Protein AF-A0A2U1SZH6-F1 (afdb_monomer_lite)

Secondary structure (DSSP, 8-state):
--SHHHHHHHHHHHHHHHHHHS---HHHHHHHHHHHHHHHHHHHHHHHHHHHHHHHHHHHHHHHHHHHHHHHSPPP--TT-TT-----SPP--PPP-

pLDDT: mean 77.08, std 8.49, range [53.09, 92.31]

Foldseek 3Di:
DDPPVVVLVVLVVVLVVQVVPDPDDVVSNVVSVVVSVVVVVVSVVVVVVVVVVVVVVVVVVVVVVVVVVVVPDDDDPDLPPPPDDRDPDPDDDDDDD

Structure (mmCIF, N/CA/C/O backbone):
data_AF-A0A2U1SZH6-F1
#
_entry.id   AF-A0A2U1SZH6-F1
#
loop_
_atom_site.group_PDB
_atom_site.id
_atom_site.type_symbol
_atom_site.label_atom_id
_atom_site.label_alt_id
_atom_site.label_comp_id
_atom_site.label_asym_id
_atom_site.label_entity_id
_atom_site.label_seq_id
_atom_site.pdbx_PDB_ins_code
_atom_site.Cartn_x
_atom_site.Cartn_y
_atom_site.Cartn_z
_atom_site.occupancy
_atom_site.B_iso_or_equiv
_atom_site.auth_seq_id
_atom_site.auth_comp_id
_atom_site.auth_asym_id
_atom_site.auth_atom_id
_atom_site.pdbx_PDB_model_num
ATOM 1 N N . MET A 1 1 ? 16.408 -6.520 5.775 1.00 57.38 1 MET A N 1
ATOM 2 C CA . MET A 1 1 ? 16.666 -5.727 4.544 1.00 57.38 1 MET A CA 1
ATOM 3 C C . MET A 1 1 ? 16.174 -6.460 3.284 1.00 57.38 1 MET A C 1
ATOM 5 O O . MET A 1 1 ? 16.948 -6.704 2.371 1.00 57.38 1 MET A O 1
ATOM 9 N N . THR A 1 2 ? 14.925 -6.919 3.228 1.00 69.56 2 THR A N 1
ATOM 10 C CA . THR A 1 2 ? 14.761 -8.345 2.876 1.00 69.56 2 THR A CA 1
ATOM 11 C C . THR A 1 2 ? 14.333 -8.704 1.452 1.00 69.56 2 THR A C 1
ATOM 13 O O . THR A 1 2 ? 14.811 -9.714 0.952 1.00 69.56 2 THR A O 1
ATOM 16 N N . THR A 1 3 ? 13.503 -7.939 0.750 1.00 70.69 3 THR A N 1
ATOM 17 C CA . THR A 1 3 ? 13.028 -8.368 -0.591 1.00 70.69 3 THR A CA 1
ATOM 18 C C . THR A 1 3 ? 13.015 -7.236 -1.602 1.00 70.69 3 THR A C 1
ATOM 20 O O . THR A 1 3 ? 13.456 -7.426 -2.731 1.00 70.69 3 THR A O 1
ATOM 23 N N . LEU A 1 4 ? 12.626 -6.031 -1.181 1.00 72.94 4 LEU A N 1
ATOM 24 C CA . LEU A 1 4 ? 12.618 -4.848 -2.041 1.00 72.94 4 LEU A CA 1
ATOM 25 C C . LEU A 1 4 ? 14.024 -4.488 -2.546 1.00 72.94 4 LEU A C 1
ATOM 27 O O . LEU A 1 4 ? 14.236 -4.375 -3.748 1.00 72.94 4 LEU A O 1
ATOM 31 N N . LYS A 1 5 ? 15.001 -4.378 -1.631 1.00 74.25 5 LYS A N 1
ATOM 32 C CA . LYS A 1 5 ? 16.405 -4.107 -1.986 1.00 74.25 5 LYS A CA 1
ATOM 33 C C . LYS A 1 5 ? 16.968 -5.193 -2.904 1.00 74.25 5 LYS A C 1
ATOM 35 O O . LYS A 1 5 ? 17.635 -4.868 -3.873 1.00 74.25 5 LYS A O 1
ATOM 40 N N . ARG A 1 6 ? 16.650 -6.465 -2.639 1.00 78.88 6 ARG A N 1
ATOM 41 C CA . ARG A 1 6 ? 17.090 -7.600 -3.462 1.00 78.88 6 ARG A CA 1
ATOM 42 C C . ARG A 1 6 ? 16.529 -7.526 -4.882 1.00 78.88 6 ARG A C 1
ATOM 44 O O . ARG A 1 6 ? 17.285 -7.684 -5.829 1.00 78.88 6 ARG A O 1
ATOM 51 N N . ASN A 1 7 ? 15.235 -7.247 -5.024 1.00 78.94 7 ASN A N 1
ATOM 52 C CA . ASN A 1 7 ? 14.579 -7.153 -6.328 1.00 78.94 7 ASN A CA 1
ATOM 53 C C . ASN A 1 7 ? 15.066 -5.933 -7.123 1.00 78.94 7 ASN A C 1
ATOM 55 O O . ASN A 1 7 ? 15.269 -6.043 -8.327 1.00 78.94 7 ASN A O 1
ATOM 59 N N . LEU A 1 8 ? 15.306 -4.801 -6.451 1.00 81.25 8 LEU A N 1
ATOM 60 C CA . LEU A 1 8 ? 15.890 -3.608 -7.067 1.00 81.25 8 LEU A CA 1
ATOM 61 C C . LEU A 1 8 ? 17.314 -3.884 -7.571 1.00 81.25 8 LEU A C 1
ATOM 63 O O . LEU A 1 8 ? 17.634 -3.563 -8.710 1.00 81.25 8 LEU A O 1
ATOM 67 N N . ILE A 1 9 ? 18.146 -4.517 -6.737 1.00 85.44 9 ILE A N 1
ATOM 68 C CA . ILE A 1 9 ? 19.511 -4.908 -7.108 1.00 85.44 9 ILE A CA 1
ATOM 69 C C . ILE A 1 9 ? 19.474 -5.866 -8.299 1.00 85.44 9 ILE A C 1
ATOM 71 O O . ILE A 1 9 ? 20.203 -5.642 -9.253 1.00 85.44 9 ILE A O 1
ATOM 75 N N . MET A 1 10 ? 18.589 -6.869 -8.288 1.00 84.50 10 MET A N 1
ATOM 76 C CA . MET A 1 10 ? 18.406 -7.791 -9.415 1.00 84.50 10 MET A CA 1
ATOM 77 C C . MET A 1 10 ? 17.994 -7.082 -10.709 1.00 84.50 10 MET A C 1
ATOM 79 O O . MET A 1 10 ? 18.495 -7.422 -11.774 1.00 84.50 10 MET A O 1
ATOM 83 N N . ALA A 1 11 ? 17.073 -6.118 -10.638 1.00 83.62 11 ALA A N 1
ATOM 84 C CA . ALA A 1 11 ? 16.628 -5.377 -11.815 1.00 83.62 11 ALA A CA 1
ATOM 85 C C . ALA A 1 11 ? 17.758 -4.510 -12.395 1.00 83.62 11 ALA A C 1
ATOM 87 O O . ALA A 1 11 ? 17.940 -4.480 -13.610 1.00 83.62 11 ALA A O 1
ATOM 88 N N . LEU A 1 12 ? 18.539 -3.857 -11.527 1.00 82.06 12 LEU A N 1
ATOM 89 C CA . LEU A 1 12 ? 19.705 -3.053 -11.906 1.00 82.06 12 LEU A CA 1
ATOM 90 C C . LEU A 1 1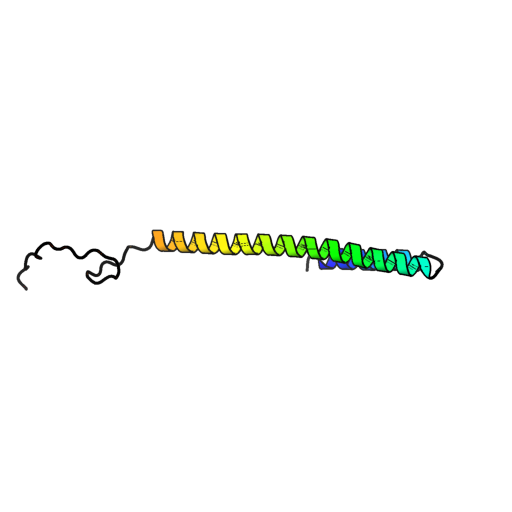2 ? 20.847 -3.899 -12.476 1.00 82.06 12 LEU A C 1
ATOM 92 O O . LEU A 1 12 ? 21.484 -3.497 -13.444 1.00 82.06 12 LEU A O 1
ATOM 96 N N . THR A 1 13 ? 21.123 -5.070 -11.898 1.00 83.31 13 THR A N 1
ATOM 97 C CA . THR A 1 13 ? 22.167 -5.957 -12.423 1.00 83.31 13 THR A CA 1
ATOM 98 C C . THR A 1 13 ? 21.752 -6.576 -13.748 1.00 83.31 13 THR A C 1
ATOM 100 O O . THR A 1 13 ? 22.574 -6.637 -14.655 1.00 83.31 13 THR A O 1
ATOM 103 N N . LEU A 1 14 ? 20.486 -6.980 -13.903 1.00 82.56 14 LEU A N 1
ATOM 104 C CA . LEU A 1 14 ? 19.973 -7.510 -15.166 1.00 82.56 14 LEU A CA 1
ATOM 105 C C . LEU A 1 14 ? 20.022 -6.452 -16.277 1.00 82.56 14 LEU A C 1
ATOM 107 O O . LEU A 1 14 ? 20.480 -6.752 -17.376 1.00 82.56 14 LEU A O 1
ATOM 111 N N . SER A 1 15 ? 19.599 -5.213 -15.999 1.00 71.81 15 SER A N 1
ATOM 112 C CA . SER A 1 15 ? 19.652 -4.129 -16.987 1.00 71.81 15 SER A CA 1
ATOM 113 C C . SER A 1 15 ? 21.089 -3.789 -17.383 1.00 71.81 15 SER A C 1
ATOM 115 O O . SER A 1 15 ? 21.372 -3.639 -18.569 1.00 71.81 15 SER A O 1
ATOM 117 N N . PHE A 1 16 ? 22.014 -3.757 -16.421 1.00 76.38 16 PHE A N 1
ATOM 118 C CA . PHE A 1 16 ? 23.438 -3.576 -16.696 1.00 76.38 16 PHE A CA 1
ATOM 119 C C . PHE A 1 16 ? 24.009 -4.704 -17.568 1.00 76.38 16 PHE A C 1
ATOM 121 O O . PHE A 1 16 ? 24.790 -4.444 -18.477 1.00 76.38 16 PHE A O 1
ATOM 128 N N . LEU A 1 17 ? 23.585 -5.949 -17.340 1.00 74.81 17 LEU A N 1
ATOM 129 C CA . LEU A 1 17 ? 24.044 -7.116 -18.097 1.00 74.81 17 LEU A CA 1
ATOM 130 C C . LEU A 1 17 ? 23.513 -7.111 -19.541 1.00 74.81 17 LEU A C 1
ATOM 132 O O . LEU A 1 17 ? 24.259 -7.426 -20.462 1.00 74.81 17 LEU A O 1
ATOM 136 N N . VAL A 1 18 ? 22.271 -6.659 -19.760 1.00 73.00 18 VAL A N 1
ATOM 137 C CA . VAL A 1 18 ? 21.723 -6.414 -21.110 1.00 73.00 18 VAL A CA 1
ATOM 138 C C . VAL A 1 18 ? 22.550 -5.361 -21.851 1.00 73.00 18 VAL A C 1
ATOM 140 O O . VAL A 1 18 ? 22.890 -5.558 -23.016 1.00 73.00 18 VAL A O 1
ATOM 143 N N . VAL A 1 19 ? 22.918 -4.271 -21.172 1.00 67.62 19 VAL A N 1
ATOM 144 C CA . VAL A 1 19 ? 23.758 -3.210 -21.746 1.00 67.62 19 VAL A CA 1
ATOM 145 C C . VAL A 1 19 ? 25.177 -3.704 -22.044 1.00 67.62 19 VAL A C 1
ATOM 147 O O . VAL A 1 19 ? 25.718 -3.384 -23.096 1.00 67.62 19 VAL A O 1
ATOM 150 N N . ALA A 1 20 ? 25.770 -4.507 -21.159 1.00 65.69 20 ALA A N 1
ATOM 151 C CA . ALA A 1 20 ? 27.116 -5.048 -21.337 1.00 65.69 20 ALA A CA 1
ATOM 152 C C . ALA A 1 20 ? 27.206 -6.086 -22.473 1.00 65.69 20 ALA A C 1
ATOM 154 O O . ALA A 1 20 ? 28.253 -6.206 -23.107 1.00 65.69 20 ALA A O 1
ATOM 155 N N . CYS A 1 21 ? 26.128 -6.834 -22.737 1.00 65.25 21 CYS A N 1
ATOM 156 C CA . CYS A 1 21 ? 26.076 -7.831 -23.811 1.00 65.25 21 CYS A CA 1
ATOM 157 C C . CYS A 1 21 ? 25.687 -7.252 -25.182 1.00 65.25 21 CYS A C 1
ATOM 159 O O . CYS A 1 21 ? 25.992 -7.873 -26.200 1.00 65.25 21 CYS A O 1
ATOM 161 N N . ALA A 1 22 ? 25.027 -6.093 -25.239 1.00 63.19 22 ALA A N 1
ATOM 162 C CA . ALA A 1 22 ? 24.702 -5.439 -26.501 1.00 63.19 22 ALA A CA 1
ATOM 163 C C . ALA A 1 22 ? 25.929 -4.665 -27.014 1.00 63.19 22 ALA A C 1
ATOM 165 O O . ALA A 1 22 ? 26.316 -3.657 -26.433 1.00 63.19 22 ALA A O 1
ATOM 166 N N . GLN A 1 23 ? 26.551 -5.110 -28.111 1.00 59.22 23 GLN A N 1
ATOM 167 C CA . GLN A 1 23 ? 27.516 -4.279 -28.842 1.00 59.22 23 GLN A CA 1
ATOM 168 C C . GLN A 1 23 ? 26.793 -2.991 -29.282 1.00 59.22 23 GLN A C 1
ATOM 170 O O . GLN A 1 23 ? 25.787 -3.052 -29.987 1.00 59.22 23 GLN A O 1
ATOM 175 N N . VAL A 1 24 ? 27.221 -1.846 -28.740 1.00 57.75 24 VAL A N 1
ATOM 176 C CA . VAL A 1 24 ? 26.335 -0.702 -28.463 1.00 57.75 24 VAL A CA 1
ATOM 177 C C . VAL A 1 24 ? 26.001 0.121 -29.711 1.00 57.75 24 VAL A C 1
ATOM 179 O O . VAL A 1 24 ? 26.697 1.067 -30.070 1.00 57.75 24 VAL A O 1
ATOM 182 N N . GLU A 1 25 ? 24.860 -0.194 -30.313 1.00 66.88 25 GLU A N 1
ATOM 183 C CA . GLU A 1 25 ? 24.035 0.760 -31.054 1.00 66.88 25 GLU A CA 1
ATOM 184 C C . GLU A 1 25 ? 23.336 1.698 -30.036 1.00 66.88 25 GLU A C 1
ATOM 186 O O . GLU A 1 25 ? 22.708 1.206 -29.089 1.00 66.88 25 GLU A O 1
ATOM 191 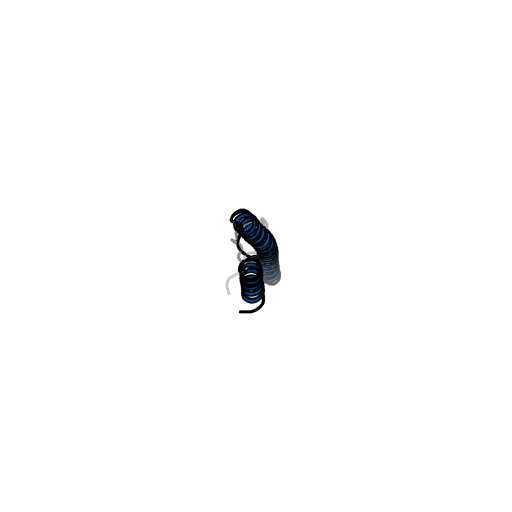N N . PRO A 1 26 ? 23.406 3.038 -30.182 1.00 66.88 26 PRO A N 1
ATOM 192 C CA . PRO A 1 26 ? 22.820 3.999 -29.232 1.00 66.88 26 PRO A CA 1
ATOM 193 C C . PRO A 1 26 ? 21.322 3.782 -28.972 1.00 66.88 26 PRO A C 1
ATOM 195 O O . PRO A 1 26 ? 20.809 4.080 -27.893 1.00 66.88 26 PRO A O 1
ATOM 198 N N . SER A 1 27 ? 20.624 3.229 -29.962 1.00 71.12 27 SER A N 1
ATOM 199 C CA . SER A 1 27 ? 19.204 2.886 -29.922 1.00 71.12 27 SER A CA 1
ATOM 200 C C . SER A 1 27 ? 18.883 1.812 -28.867 1.00 71.12 27 SER A C 1
ATOM 202 O O . SER A 1 27 ? 17.910 1.949 -28.122 1.00 71.12 27 SER A O 1
ATOM 204 N N . ALA A 1 28 ? 19.730 0.788 -28.722 1.00 71.88 28 ALA A N 1
ATOM 205 C CA . ALA A 1 28 ? 19.533 -0.307 -27.769 1.00 71.88 28 ALA A CA 1
ATOM 206 C C . ALA A 1 28 ? 19.676 0.149 -26.304 1.00 71.88 28 ALA A C 1
ATOM 208 O O . ALA A 1 28 ? 18.931 -0.308 -25.434 1.00 71.88 28 ALA A O 1
ATOM 209 N N . LEU A 1 29 ? 20.579 1.100 -26.035 1.00 72.38 29 LEU A N 1
ATOM 210 C CA . LEU A 1 29 ? 20.741 1.710 -24.710 1.00 72.38 29 LEU A CA 1
ATOM 211 C C . LEU A 1 29 ? 19.487 2.458 -24.262 1.00 72.38 29 LEU A C 1
ATOM 213 O O . LEU A 1 29 ? 19.068 2.330 -23.111 1.00 72.38 29 LEU A O 1
ATOM 217 N N . ILE A 1 30 ? 18.879 3.225 -25.169 1.00 74.69 30 ILE A N 1
ATOM 218 C CA . ILE A 1 30 ? 17.668 3.995 -24.871 1.00 74.69 30 ILE A CA 1
ATOM 219 C C . ILE A 1 30 ? 16.519 3.041 -24.538 1.00 74.69 30 ILE A C 1
ATOM 221 O O . ILE A 1 30 ? 15.833 3.236 -23.536 1.00 74.69 30 ILE A O 1
ATOM 225 N N . VAL A 1 31 ? 16.346 1.972 -25.320 1.00 78.50 31 VAL A N 1
ATOM 226 C CA . VAL A 1 31 ? 15.309 0.959 -25.066 1.00 78.50 31 VAL A CA 1
ATOM 227 C C . VAL A 1 31 ? 15.523 0.276 -23.714 1.00 78.50 31 VAL A C 1
ATOM 229 O O . VAL A 1 31 ? 14.577 0.156 -22.935 1.00 78.50 31 VAL A O 1
ATOM 232 N N . ALA A 1 32 ? 16.758 -0.116 -23.392 1.00 79.12 32 ALA A N 1
ATOM 233 C CA . ALA A 1 32 ? 17.080 -0.732 -22.107 1.00 79.12 32 ALA A CA 1
ATOM 234 C C . ALA A 1 32 ? 16.827 0.222 -20.926 1.00 79.12 32 ALA A C 1
ATOM 236 O O . ALA A 1 32 ? 16.266 -0.191 -19.910 1.00 79.12 32 ALA A O 1
ATOM 237 N N . ALA A 1 33 ? 17.181 1.504 -21.064 1.00 74.19 33 ALA A N 1
ATOM 238 C CA . ALA A 1 33 ? 16.935 2.517 -20.042 1.00 74.19 33 ALA A CA 1
ATOM 239 C C . 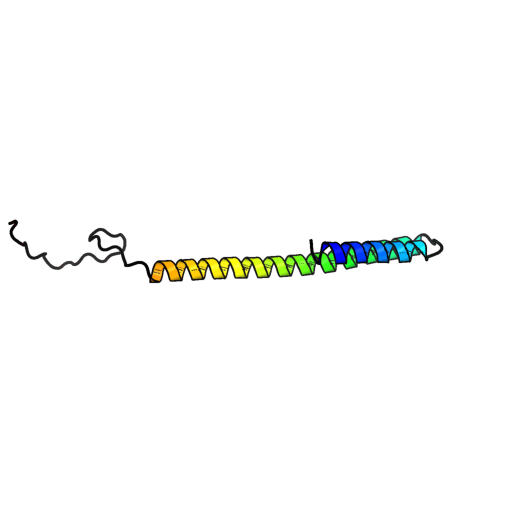ALA A 1 33 ? 15.433 2.746 -19.816 1.00 74.19 33 ALA A C 1
ATOM 241 O O . ALA A 1 33 ? 14.970 2.732 -18.674 1.00 74.19 33 ALA A O 1
ATOM 242 N N . VAL A 1 34 ? 14.653 2.883 -20.893 1.00 80.56 34 VAL A N 1
ATOM 243 C CA . VAL A 1 34 ? 13.193 3.038 -20.814 1.00 80.56 34 VAL A CA 1
ATOM 244 C C . VAL A 1 34 ? 12.549 1.807 -20.175 1.00 80.56 34 VAL A C 1
ATOM 246 O O . VAL A 1 34 ? 11.721 1.948 -19.274 1.00 80.56 34 VAL A O 1
ATOM 249 N N . ALA A 1 35 ? 12.966 0.602 -20.569 1.00 80.31 35 ALA A N 1
ATOM 250 C CA . ALA A 1 35 ? 12.474 -0.638 -19.976 1.00 80.31 35 ALA A CA 1
ATOM 251 C C . ALA A 1 35 ? 12.808 -0.725 -18.477 1.00 80.31 35 ALA A C 1
ATOM 253 O O . ALA A 1 35 ? 11.939 -1.057 -17.669 1.00 80.31 35 ALA A O 1
ATOM 254 N N . ALA A 1 36 ? 14.032 -0.369 -18.080 1.00 82.00 36 ALA A N 1
ATOM 255 C CA . ALA A 1 36 ? 14.447 -0.368 -16.679 1.00 82.00 36 ALA A CA 1
ATOM 256 C C . ALA A 1 36 ? 13.626 0.619 -15.833 1.00 82.00 36 ALA A C 1
ATOM 258 O O . ALA A 1 36 ? 13.199 0.277 -14.724 1.00 82.00 36 ALA A O 1
ATOM 259 N N . VAL A 1 37 ? 13.354 1.818 -16.359 1.00 80.94 37 VAL A N 1
ATOM 260 C CA . VAL A 1 37 ? 12.498 2.814 -15.696 1.00 80.94 37 VAL A CA 1
ATOM 261 C C . VAL A 1 37 ? 11.065 2.297 -15.568 1.00 80.94 37 VAL A C 1
ATOM 263 O O . VAL A 1 37 ? 10.501 2.353 -14.476 1.00 80.94 37 VAL A O 1
ATOM 266 N N . ALA A 1 38 ? 10.493 1.733 -16.635 1.00 82.00 38 ALA A N 1
ATOM 267 C CA . ALA A 1 38 ? 9.132 1.198 -16.623 1.00 82.00 38 ALA A CA 1
ATOM 268 C C . ALA A 1 38 ? 8.967 0.053 -15.608 1.00 82.00 38 ALA A C 1
ATOM 270 O O . ALA A 1 38 ? 8.027 0.055 -14.810 1.00 82.00 38 ALA A O 1
ATOM 271 N N . ILE A 1 39 ? 9.913 -0.892 -15.581 1.00 85.31 39 ILE A N 1
ATOM 272 C CA . ILE A 1 39 ? 9.918 -2.009 -14.625 1.00 85.31 39 ILE A CA 1
ATOM 273 C C . ILE A 1 39 ? 10.039 -1.485 -13.188 1.00 85.31 39 ILE A C 1
ATOM 275 O O . ILE A 1 39 ? 9.309 -1.931 -12.299 1.00 85.31 39 ILE A O 1
ATOM 279 N N . SER A 1 40 ? 10.921 -0.510 -12.958 1.00 80.50 40 SER A N 1
ATOM 280 C CA . SER A 1 40 ? 11.111 0.099 -11.637 1.00 80.50 40 SER A CA 1
ATOM 281 C C . SER A 1 40 ? 9.858 0.834 -11.162 1.00 80.50 40 SER A C 1
ATOM 283 O O . SER A 1 40 ? 9.463 0.683 -10.006 1.00 80.50 40 SER A O 1
ATOM 285 N N . ALA A 1 41 ? 9.194 1.575 -12.052 1.00 85.00 41 ALA A N 1
ATOM 286 C CA . ALA A 1 41 ? 7.950 2.275 -11.753 1.00 85.00 41 ALA A CA 1
ATOM 287 C C . ALA A 1 41 ? 6.811 1.301 -11.420 1.00 85.00 41 ALA A C 1
ATOM 289 O O . ALA A 1 41 ? 6.091 1.514 -10.446 1.00 85.00 41 ALA A O 1
ATOM 290 N N . LEU A 1 42 ? 6.683 0.202 -12.172 1.00 92.31 42 LEU A N 1
ATOM 291 C CA . LEU A 1 42 ? 5.678 -0.836 -11.925 1.00 92.31 42 LEU A CA 1
ATOM 292 C C . LEU A 1 42 ? 5.896 -1.537 -10.575 1.00 92.31 42 LEU A C 1
ATOM 294 O O . LEU A 1 42 ? 4.958 -1.753 -9.807 1.00 92.31 42 LEU A O 1
ATOM 298 N N . LEU A 1 43 ? 7.145 -1.887 -10.265 1.00 88.44 43 LEU A N 1
ATOM 299 C CA . LEU A 1 43 ? 7.494 -2.483 -8.976 1.00 88.44 43 LEU A CA 1
ATOM 300 C C . LEU A 1 43 ? 7.260 -1.494 -7.831 1.00 88.44 43 LEU A C 1
ATOM 302 O O . LEU A 1 43 ? 6.699 -1.876 -6.804 1.00 88.44 43 LEU A O 1
ATOM 306 N N . GLY A 1 44 ? 7.651 -0.231 -8.011 1.00 84.44 44 GLY A N 1
ATOM 307 C CA . GLY A 1 44 ? 7.452 0.834 -7.033 1.00 84.44 44 GLY A CA 1
ATOM 308 C C . GLY A 1 44 ? 5.974 1.089 -6.737 1.00 84.44 44 GLY A C 1
ATOM 309 O O . GLY A 1 44 ? 5.583 1.096 -5.570 1.00 84.44 44 GLY A O 1
ATOM 310 N N . SER A 1 45 ? 5.137 1.217 -7.770 1.00 88.50 45 SER A N 1
ATOM 311 C CA . SER A 1 45 ? 3.699 1.476 -7.620 1.00 88.50 45 SER A CA 1
ATOM 312 C C . SER A 1 45 ? 2.977 0.323 -6.925 1.00 88.50 45 SER A C 1
ATOM 314 O O . SER A 1 45 ? 2.203 0.552 -5.995 1.00 88.50 45 SER A O 1
ATOM 316 N N . ARG A 1 46 ? 3.298 -0.927 -7.283 1.00 88.38 46 ARG A N 1
ATOM 317 C CA . ARG A 1 46 ? 2.752 -2.114 -6.612 1.00 88.38 46 ARG A CA 1
ATOM 318 C C . ARG A 1 46 ? 3.088 -2.125 -5.123 1.00 88.38 46 ARG A C 1
ATOM 320 O O . ARG A 1 46 ? 2.239 -2.458 -4.302 1.00 88.38 46 ARG A O 1
ATOM 327 N N . GLN A 1 47 ? 4.321 -1.784 -4.763 1.00 84.38 47 GLN A N 1
ATOM 328 C CA . GLN A 1 47 ? 4.757 -1.788 -3.365 1.00 84.38 47 GLN A CA 1
ATOM 329 C C . GLN A 1 47 ? 4.146 -0.629 -2.576 1.00 84.38 47 GLN A C 1
ATOM 331 O O . GLN A 1 47 ? 3.730 -0.833 -1.438 1.00 84.38 47 GLN A O 1
ATOM 336 N N . ALA A 1 48 ? 4.013 0.549 -3.189 1.00 85.12 48 ALA A N 1
ATOM 337 C CA . ALA A 1 48 ? 3.298 1.674 -2.594 1.00 85.12 48 ALA A CA 1
ATOM 338 C C . ALA A 1 48 ? 1.826 1.324 -2.321 1.00 85.12 48 ALA A C 1
ATOM 340 O O . ALA A 1 48 ? 1.335 1.567 -1.221 1.00 85.12 48 ALA A O 1
ATOM 341 N N . ALA A 1 49 ? 1.145 0.676 -3.272 1.00 87.00 49 ALA A N 1
ATOM 342 C CA . ALA A 1 49 ? -0.232 0.222 -3.093 1.00 87.00 49 ALA A CA 1
ATOM 343 C C . ALA A 1 49 ? -0.369 -0.781 -1.933 1.00 87.00 49 ALA A C 1
ATOM 345 O O . ALA A 1 49 ? -1.240 -0.627 -1.081 1.00 87.00 49 ALA A O 1
ATOM 346 N N . LEU A 1 50 ? 0.526 -1.772 -1.848 1.00 84.94 50 LEU A N 1
ATOM 347 C CA . LEU A 1 50 ? 0.535 -2.731 -0.736 1.00 84.94 50 LEU A CA 1
ATOM 348 C C . LEU A 1 50 ? 0.799 -2.054 0.616 1.00 84.94 50 LEU A C 1
ATOM 350 O O . LEU A 1 50 ? 0.17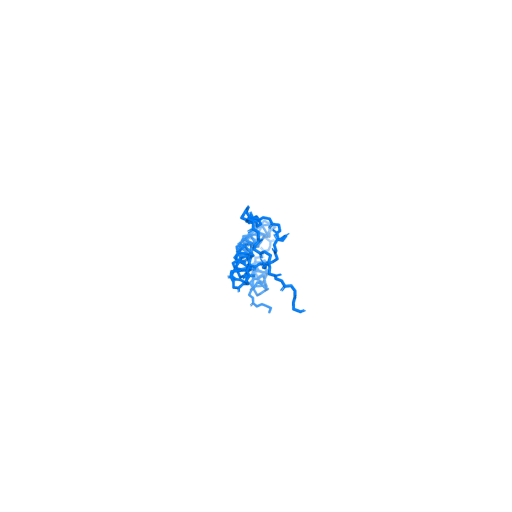8 -2.418 1.614 1.00 84.94 50 LEU A O 1
ATOM 354 N N . ALA A 1 51 ? 1.695 -1.066 0.655 1.00 81.25 51 ALA A N 1
ATOM 355 C CA . ALA A 1 51 ? 1.980 -0.307 1.867 1.00 81.25 51 ALA A CA 1
ATOM 356 C C . ALA A 1 51 ? 0.765 0.514 2.331 1.00 81.25 51 ALA A C 1
ATOM 358 O O . ALA A 1 51 ? 0.471 0.530 3.526 1.00 81.25 51 ALA A O 1
ATOM 359 N N . LEU A 1 52 ? 0.036 1.141 1.401 1.00 82.69 52 LEU A N 1
ATOM 360 C CA . LEU A 1 52 ? -1.191 1.887 1.702 1.00 82.69 52 LEU A CA 1
ATOM 361 C C . LEU A 1 52 ? -2.277 0.978 2.289 1.00 82.69 52 LEU A C 1
ATOM 363 O O . LEU A 1 52 ? -2.813 1.286 3.351 1.00 82.69 52 LEU A O 1
ATOM 367 N N . VAL A 1 53 ? -2.531 -0.177 1.664 1.00 78.06 53 VAL A N 1
ATOM 368 C CA . VAL A 1 53 ? -3.501 -1.163 2.173 1.00 78.06 53 VAL A CA 1
ATOM 369 C C . VAL A 1 53 ? -3.100 -1.662 3.567 1.00 78.06 53 VAL A C 1
ATOM 371 O O . VAL A 1 53 ? -3.928 -1.724 4.473 1.00 78.06 53 VAL A O 1
ATOM 374 N N . GLY A 1 54 ? -1.818 -1.974 3.782 1.00 74.88 54 GLY A N 1
ATOM 375 C CA . GLY A 1 54 ? -1.321 -2.388 5.099 1.00 74.88 54 GLY A CA 1
ATOM 376 C C . GLY A 1 54 ? -1.484 -1.308 6.175 1.00 74.88 54 GLY A C 1
ATOM 377 O O . GLY A 1 54 ? -1.803 -1.613 7.329 1.00 74.88 54 GLY A O 1
ATOM 378 N N . HIS A 1 55 ? -1.309 -0.039 5.805 1.00 70.69 55 HIS A N 1
ATOM 379 C CA . HIS A 1 55 ? -1.511 1.087 6.711 1.00 70.69 55 HIS A CA 1
ATOM 380 C C . HIS A 1 55 ? -2.985 1.246 7.106 1.00 70.69 55 HIS A C 1
ATOM 382 O O . HIS A 1 55 ? -3.287 1.382 8.292 1.00 70.69 55 HIS A O 1
ATOM 388 N N . GLU A 1 56 ? -3.900 1.146 6.142 1.00 73.50 56 GLU A N 1
ATOM 389 C CA . GLU A 1 56 ? -5.345 1.207 6.380 1.00 73.50 56 GLU A CA 1
ATOM 390 C C . GLU A 1 56 ? -5.819 0.082 7.315 1.00 73.50 56 GLU A C 1
ATOM 392 O O . GLU A 1 56 ? -6.529 0.344 8.289 1.00 73.50 56 GLU A O 1
ATOM 397 N N . ILE A 1 57 ? -5.337 -1.150 7.107 1.00 77.81 57 ILE A N 1
ATOM 398 C CA . ILE A 1 57 ? -5.618 -2.291 7.996 1.00 77.81 57 ILE A CA 1
ATOM 399 C C . ILE A 1 57 ? -5.122 -2.011 9.422 1.00 77.81 57 ILE A C 1
ATOM 401 O O . ILE A 1 57 ? -5.815 -2.305 10.396 1.00 77.81 57 ILE A O 1
ATOM 405 N N . THR A 1 58 ? -3.943 -1.401 9.564 1.00 79.31 58 THR A N 1
ATOM 406 C CA . THR A 1 58 ? -3.374 -1.066 10.878 1.00 79.31 58 THR A CA 1
ATOM 407 C C . THR A 1 58 ? -4.205 -0.001 11.603 1.00 79.31 58 THR A C 1
ATOM 409 O O . THR A 1 58 ? -4.456 -0.131 12.803 1.00 79.31 58 THR A O 1
ATOM 412 N N . ILE A 1 59 ? -4.676 1.033 10.893 1.00 78.88 59 ILE A N 1
ATOM 413 C CA . ILE A 1 59 ? -5.583 2.047 11.456 1.00 78.88 59 ILE A CA 1
ATOM 414 C C . ILE A 1 59 ? -6.907 1.395 11.874 1.00 78.88 59 ILE A C 1
ATOM 416 O O . ILE A 1 59 ? -7.385 1.641 12.982 1.00 78.88 59 ILE A O 1
ATOM 420 N N . GLY A 1 60 ? -7.470 0.529 11.025 1.00 83.38 60 GLY A N 1
ATOM 421 C CA . GLY A 1 60 ? -8.705 -0.198 11.313 1.00 83.38 60 GLY A CA 1
ATOM 422 C C . GLY A 1 60 ? -8.598 -1.077 12.560 1.00 83.38 60 GLY A C 1
ATOM 423 O O . GLY A 1 60 ? -9.489 -1.044 13.413 1.00 83.38 60 GLY A O 1
ATOM 424 N N . ASN A 1 61 ? -7.487 -1.802 12.713 1.00 84.69 61 ASN A N 1
ATOM 425 C CA . ASN A 1 61 ? -7.220 -2.607 13.904 1.00 84.69 61 ASN A CA 1
ATOM 426 C C . ASN A 1 61 ? -7.087 -1.739 15.155 1.00 84.69 61 ASN A C 1
ATOM 428 O O . ASN A 1 61 ? -7.769 -2.009 16.136 1.00 84.69 61 ASN A O 1
ATOM 432 N N . ARG A 1 62 ? -6.322 -0.642 15.105 1.00 84.56 62 ARG A N 1
ATOM 433 C CA . ARG A 1 62 ? -6.190 0.277 16.248 1.00 84.56 62 ARG A CA 1
ATOM 434 C C . ARG A 1 62 ? -7.535 0.886 16.657 1.00 84.56 62 ARG A C 1
ATOM 436 O O . ARG A 1 62 ? -7.828 1.011 17.842 1.00 84.56 62 ARG A O 1
ATOM 443 N N . ALA A 1 63 ? -8.368 1.262 15.687 1.00 85.62 63 ALA A N 1
ATOM 444 C CA . ALA A 1 63 ? -9.702 1.792 15.957 1.00 85.62 63 ALA A CA 1
ATOM 445 C C . ALA A 1 63 ? -10.633 0.731 16.570 1.00 85.62 63 ALA A C 1
ATOM 447 O O . ALA A 1 63 ? -11.459 1.050 17.426 1.00 85.62 63 ALA A O 1
ATOM 448 N N . ARG A 1 64 ? -10.509 -0.534 16.148 1.00 85.88 64 ARG A N 1
ATOM 449 C CA . ARG A 1 64 ? -11.230 -1.659 16.754 1.00 85.88 64 ARG A CA 1
ATOM 450 C C . ARG A 1 64 ? -10.754 -1.908 18.185 1.00 85.88 64 ARG A C 1
ATOM 452 O O . ARG A 1 64 ? -11.582 -1.854 19.082 1.00 85.88 64 ARG A O 1
ATOM 459 N N . GLU A 1 65 ? -9.449 -2.044 18.401 1.00 88.56 65 GLU A N 1
ATOM 460 C CA . GLU A 1 65 ? -8.842 -2.216 19.729 1.00 88.56 65 GLU A CA 1
ATOM 461 C C . GLU A 1 65 ? -9.243 -1.093 20.693 1.00 88.56 65 GLU A C 1
ATOM 463 O O . GLU A 1 65 ? -9.569 -1.349 21.849 1.00 88.56 65 GLU A O 1
ATOM 468 N N . HIS A 1 66 ? -9.286 0.155 20.219 1.00 88.69 66 HIS A N 1
ATOM 469 C CA . HIS A 1 66 ? -9.727 1.283 21.034 1.00 88.69 66 HIS A CA 1
ATOM 470 C C . HIS A 1 66 ? -11.206 1.181 21.435 1.00 88.69 66 HIS A C 1
ATOM 472 O O . HIS A 1 66 ? -11.549 1.430 22.590 1.00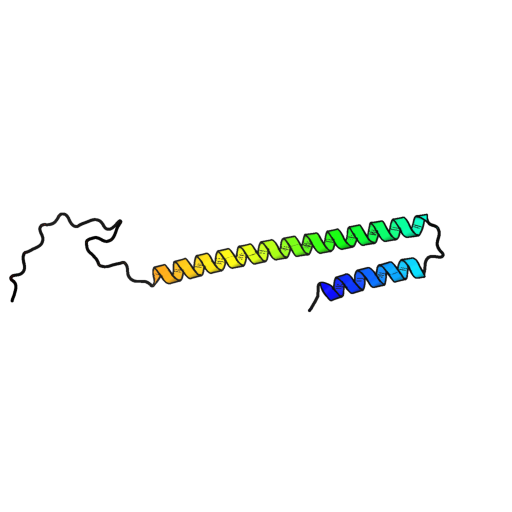 88.69 66 HIS A O 1
ATOM 478 N N . ARG A 1 67 ? -12.091 0.792 20.505 1.00 86.31 67 ARG A N 1
ATOM 479 C CA . ARG A 1 67 ? -13.512 0.566 20.818 1.00 86.31 67 ARG A CA 1
ATOM 480 C C . ARG A 1 67 ? -13.700 -0.592 21.788 1.00 86.31 67 ARG A C 1
ATOM 482 O O . ARG A 1 67 ? -14.489 -0.461 22.719 1.00 86.31 67 ARG A O 1
ATOM 489 N N . ASP A 1 68 ? -12.960 -1.678 21.601 1.00 90.81 68 ASP A N 1
ATOM 490 C CA . ASP A 1 68 ? -13.010 -2.833 22.492 1.00 90.81 68 ASP A CA 1
ATOM 491 C C . ASP A 1 68 ? -12.541 -2.427 23.901 1.00 90.81 68 ASP A C 1
ATOM 493 O O . ASP A 1 68 ? -13.234 -2.700 24.879 1.00 90.81 68 ASP A O 1
ATOM 497 N N . ALA A 1 69 ? -11.457 -1.652 24.018 1.00 87.88 69 ALA A N 1
ATOM 498 C CA . ALA A 1 69 ? -10.997 -1.107 25.298 1.00 87.88 69 ALA A CA 1
ATOM 499 C C . ALA A 1 69 ? -12.051 -0.214 25.986 1.00 87.88 69 ALA A C 1
ATOM 501 O O . ALA A 1 69 ? -12.288 -0.338 27.190 1.00 87.88 69 ALA A O 1
ATOM 502 N N . LEU A 1 70 ? -12.730 0.656 25.231 1.00 86.69 70 LEU A N 1
ATOM 503 C CA . LEU A 1 70 ? -13.829 1.474 25.758 1.00 86.69 70 LEU A CA 1
ATOM 504 C C . LEU A 1 70 ? -15.040 0.630 26.177 1.00 86.69 70 LEU A C 1
ATOM 506 O O . LEU A 1 70 ? -15.697 0.975 27.153 1.00 86.69 70 LEU A O 1
ATOM 510 N N . SER A 1 71 ? -15.321 -0.478 25.485 1.00 84.38 71 SER A N 1
ATOM 511 C CA . SER A 1 71 ? -16.459 -1.355 25.794 1.00 84.38 71 SER A CA 1
ATOM 512 C C . SER A 1 71 ? -16.312 -2.100 27.124 1.00 84.38 71 SER A C 1
ATOM 514 O O . SER A 1 71 ? -17.308 -2.383 27.786 1.00 84.38 71 SER A O 1
ATOM 516 N N . VAL A 1 72 ? -15.073 -2.381 27.537 1.00 86.62 72 VAL A N 1
ATOM 517 C CA . VAL A 1 72 ? -14.761 -3.033 28.819 1.00 86.62 72 VAL A CA 1
ATOM 518 C C . VAL A 1 72 ? -14.640 -2.006 29.954 1.00 86.62 72 VAL A C 1
ATOM 520 O O . VAL A 1 72 ? -14.699 -2.359 31.131 1.00 86.62 72 VAL A O 1
ATOM 523 N N . THR A 1 73 ? -14.507 -0.718 29.625 1.00 83.25 73 THR A N 1
ATOM 524 C CA . THR A 1 73 ? -14.376 0.340 30.625 1.00 83.25 73 THR A CA 1
ATOM 525 C C . THR A 1 73 ? -15.761 0.698 31.172 1.00 83.25 73 THR A C 1
ATOM 527 O O . THR A 1 73 ? -16.640 1.091 30.402 1.00 83.25 73 THR A O 1
ATOM 530 N N . PRO A 1 74 ? -15.997 0.586 32.492 1.00 78.25 74 PRO A N 1
ATOM 531 C CA . PRO A 1 74 ? -17.295 0.900 33.067 1.00 78.25 74 PRO A CA 1
ATOM 532 C C . PRO A 1 74 ? -17.662 2.361 32.798 1.00 78.25 74 PRO A C 1
ATOM 534 O O . PRO A 1 74 ? -16.832 3.265 32.919 1.00 78.25 74 PRO A O 1
ATOM 537 N N . SER A 1 75 ? -18.930 2.597 32.454 1.00 76.81 75 SER A N 1
ATOM 538 C CA . SER A 1 75 ? -19.435 3.948 32.211 1.00 76.81 75 SER A CA 1
ATOM 539 C C . SER A 1 75 ? -19.194 4.841 33.436 1.00 76.81 75 SER A C 1
ATOM 541 O O . SER A 1 75 ? -19.423 4.372 34.560 1.00 76.81 75 SER A O 1
ATOM 543 N N . PRO A 1 76 ? -18.821 6.122 33.261 1.00 78.69 76 PRO A N 1
ATOM 544 C CA . PRO A 1 76 ? -18.620 7.024 34.386 1.00 78.69 76 PRO A CA 1
ATOM 545 C C . PRO A 1 76 ? -19.874 7.095 35.272 1.00 78.69 76 PRO A C 1
ATOM 547 O O . PRO A 1 76 ? -21.001 7.245 34.789 1.00 78.69 76 PRO A O 1
ATOM 550 N N . GLN A 1 77 ? -19.682 6.947 36.584 1.00 77.88 77 GLN A N 1
ATOM 551 C CA . GLN A 1 77 ? -20.781 6.826 37.551 1.00 77.88 77 GLN A CA 1
ATOM 552 C C . GLN A 1 77 ? -21.248 8.171 38.125 1.00 77.88 77 GLN A C 1
ATOM 554 O O . GLN A 1 77 ? -22.225 8.210 38.870 1.00 77.88 77 GLN A O 1
ATOM 559 N N . HIS A 1 78 ? -20.582 9.275 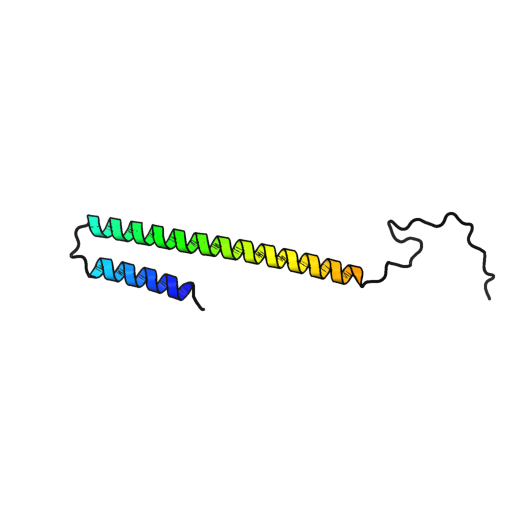37.782 1.00 78.69 78 HIS A N 1
ATOM 560 C CA . HIS A 1 78 ? -20.896 10.574 38.363 1.00 78.69 78 HIS A CA 1
ATOM 561 C C . HIS A 1 78 ? -22.259 11.096 37.858 1.00 78.69 78 HIS A C 1
ATOM 563 O O . HIS A 1 78 ? -22.551 11.010 36.661 1.00 78.69 78 HIS A O 1
ATOM 569 N N . PRO A 1 79 ? -23.106 11.674 38.728 1.00 75.25 79 PRO A N 1
ATOM 570 C CA . PRO A 1 79 ? -24.395 12.241 38.319 1.00 75.25 79 PRO A CA 1
ATOM 571 C C . PRO A 1 79 ? -24.264 13.378 37.292 1.00 75.25 79 PRO A C 1
ATOM 573 O O . PRO A 1 79 ? -25.176 13.583 36.493 1.00 75.25 79 PRO A O 1
ATOM 576 N N . ASP A 1 80 ? -23.118 14.063 37.271 1.00 79.56 80 ASP A N 1
ATOM 577 C CA . ASP A 1 80 ? -22.811 15.146 36.320 1.00 79.56 80 ASP A CA 1
ATOM 578 C C . ASP A 1 80 ? -21.980 14.699 35.109 1.00 79.56 80 ASP A C 1
ATOM 580 O O . ASP A 1 80 ? -21.385 15.526 34.422 1.00 79.56 80 ASP A O 1
ATOM 584 N N . THR A 1 81 ? -21.900 13.396 34.826 1.00 81.00 81 THR A N 1
ATOM 585 C CA . THR A 1 81 ? -21.258 12.927 33.592 1.00 81.00 81 THR A CA 1
ATOM 586 C C . THR A 1 81 ? -21.989 13.484 32.366 1.00 81.00 81 THR A C 1
ATOM 588 O O . THR A 1 81 ? -23.196 13.295 32.208 1.00 81.00 81 THR A O 1
ATOM 591 N N . ALA A 1 82 ? -21.250 14.153 31.477 1.00 78.81 82 ALA A N 1
ATOM 592 C CA . ALA A 1 82 ? -21.789 14.708 30.239 1.00 78.81 82 ALA A CA 1
ATOM 593 C C . ALA A 1 82 ? -22.499 13.626 29.401 1.00 78.81 82 ALA A C 1
ATOM 595 O O . ALA A 1 82 ? -21.985 12.524 29.227 1.00 78.81 82 ALA A O 1
ATOM 596 N N . GLY A 1 83 ? -23.701 13.933 28.904 1.00 76.69 83 GLY A N 1
ATOM 597 C CA . GLY A 1 83 ? -24.532 12.991 28.142 1.00 76.69 83 GLY A CA 1
ATOM 598 C C . GLY A 1 83 ? -25.342 11.999 28.989 1.00 76.69 83 GLY A C 1
ATOM 599 O O . GLY A 1 83 ? -26.201 11.309 28.445 1.00 76.69 83 GLY A O 1
ATOM 600 N N . ARG A 1 84 ? -25.144 11.945 30.315 1.00 71.88 84 ARG A N 1
ATOM 601 C CA . ARG A 1 84 ? -25.977 11.134 31.211 1.00 71.88 84 ARG A CA 1
ATOM 602 C C . ARG A 1 84 ? -27.302 11.849 31.465 1.00 71.88 84 ARG A C 1
ATOM 604 O O . ARG A 1 84 ? -27.335 12.977 31.956 1.00 71.88 84 ARG A O 1
ATOM 611 N N . THR A 1 85 ? -28.417 11.188 31.169 1.00 77.38 85 THR A N 1
ATOM 612 C CA . THR A 1 85 ? -29.741 11.672 31.575 1.00 77.38 85 THR A CA 1
ATOM 613 C C . THR A 1 85 ? -29.808 11.743 33.096 1.00 77.38 85 THR A C 1
ATOM 615 O O . THR A 1 85 ? -29.769 10.714 33.774 1.00 77.38 85 THR A O 1
ATOM 618 N N . ARG A 1 86 ? -29.915 12.959 33.645 1.00 72.88 86 ARG A N 1
ATOM 619 C CA . ARG A 1 86 ? -30.204 13.151 35.068 1.00 72.88 86 ARG A CA 1
ATOM 620 C C . ARG A 1 86 ? -31.580 12.565 35.373 1.00 72.88 86 ARG A C 1
ATOM 622 O O . ARG A 1 86 ? -32.559 12.880 34.692 1.00 72.88 86 ARG A O 1
ATOM 629 N N . SER A 1 87 ? -31.652 11.721 36.400 1.00 70.81 87 SER A N 1
ATOM 630 C CA . SER A 1 87 ? -32.939 11.281 36.932 1.00 70.81 87 SER A CA 1
ATOM 631 C C . SER A 1 87 ? -33.714 12.511 37.400 1.00 70.81 87 SER A C 1
ATOM 633 O O . SER A 1 87 ? -33.198 13.307 38.180 1.00 70.81 87 SER A O 1
ATOM 635 N N . ARG A 1 88 ? -34.945 12.683 36.907 1.00 71.19 88 ARG A N 1
ATOM 636 C CA . ARG A 1 88 ? -35.866 13.730 37.379 1.00 71.19 88 ARG A CA 1
ATOM 637 C C . ARG A 1 88 ? -36.605 13.326 38.656 1.00 71.19 88 ARG A C 1
ATOM 639 O O . ARG A 1 88 ? -37.413 14.103 39.155 1.00 71.19 88 ARG A O 1
ATOM 646 N N . ALA A 1 89 ? -36.376 12.113 39.159 1.00 71.50 89 ALA A N 1
ATOM 647 C CA . ALA A 1 89 ? -37.013 11.661 40.382 1.00 71.50 89 ALA A CA 1
ATOM 648 C C . ALA A 1 89 ? -36.410 12.408 41.586 1.00 71.50 89 ALA A C 1
ATOM 650 O O . ALA A 1 89 ? -35.184 12.530 41.662 1.00 71.50 89 ALA A O 1
ATOM 651 N N . PRO A 1 90 ? -37.235 12.896 42.528 1.00 67.38 90 PRO A N 1
ATOM 652 C CA . PRO A 1 90 ? -36.734 13.509 43.750 1.00 67.38 90 PRO A CA 1
ATOM 653 C C . PRO A 1 90 ? -35.861 12.497 44.500 1.00 67.38 90 PRO A C 1
ATOM 655 O O . PRO A 1 90 ? -36.302 11.389 44.815 1.00 67.38 90 PRO A O 1
ATOM 658 N N . ALA A 1 91 ? -34.601 12.858 44.753 1.00 64.94 91 ALA A N 1
ATOM 659 C CA . ALA A 1 91 ? -33.698 12.024 45.530 1.00 64.94 91 ALA A CA 1
ATOM 660 C C . ALA A 1 91 ? -34.235 11.913 46.962 1.00 64.94 91 ALA A C 1
ATOM 662 O O . ALA A 1 91 ? -34.502 12.920 47.619 1.00 64.94 91 ALA A O 1
ATOM 663 N N . ARG A 1 92 ? -34.413 10.681 47.445 1.00 65.06 92 ARG A N 1
ATOM 664 C CA . ARG A 1 92 ? -34.795 10.414 48.833 1.00 65.06 92 ARG A CA 1
ATOM 665 C C . ARG A 1 92 ? -33.656 10.921 49.721 1.00 65.06 92 ARG A C 1
ATOM 667 O O . ARG A 1 92 ? -32.545 10.407 49.626 1.00 65.06 92 ARG A O 1
ATOM 674 N N . GLN A 1 93 ? -33.912 11.949 50.527 1.00 65.81 93 GLN A N 1
ATOM 675 C CA . GLN A 1 93 ? -32.926 12.465 51.476 1.00 65.81 93 GLN A CA 1
ATOM 676 C C . GLN A 1 93 ? -32.632 11.367 52.504 1.00 65.81 93 GLN A C 1
ATOM 678 O O . GLN A 1 93 ? -33.502 10.997 53.290 1.00 65.81 93 GLN A O 1
ATOM 683 N N . LEU A 1 94 ? -31.430 10.795 52.445 1.00 63.03 94 LEU A N 1
ATOM 684 C CA . LEU A 1 94 ? -30.915 9.925 53.497 1.00 63.03 94 LEU A CA 1
ATOM 685 C C . LEU A 1 94 ? -30.368 10.825 54.615 1.00 63.03 94 LEU A C 1
ATOM 687 O O . LEU A 1 94 ? -29.569 11.714 54.311 1.00 63.03 94 LEU A O 1
ATOM 691 N N . PRO A 1 95 ? -30.804 10.649 55.874 1.00 53.09 95 PRO A N 1
ATOM 692 C CA . PRO A 1 95 ? -30.271 11.421 56.988 1.00 53.09 95 PRO A CA 1
ATOM 693 C C . PRO A 1 95 ? -28.777 11.121 57.152 1.00 53.09 95 PRO A C 1
ATOM 695 O O . PRO A 1 95 ? -28.358 9.966 57.063 1.00 53.09 95 PRO A O 1
ATOM 698 N N . ALA A 1 96 ? -27.981 12.171 57.355 1.00 63.34 96 ALA A N 1
ATOM 699 C CA . ALA A 1 96 ? -26.570 12.037 57.691 1.00 63.34 96 ALA A CA 1
ATOM 700 C C . ALA A 1 96 ? -26.442 11.382 59.077 1.00 63.34 96 ALA A C 1
ATOM 702 O O . ALA A 1 96 ? -27.147 11.785 60.004 1.00 63.34 96 ALA A O 1
ATOM 703 N N . ALA A 1 97 ? -25.597 10.353 59.168 1.00 57.00 97 ALA A N 1
ATOM 704 C CA . ALA A 1 97 ? -25.244 9.674 60.414 1.00 57.00 97 ALA A CA 1
ATOM 705 C C . ALA A 1 97 ? -24.202 10.471 61.206 1.00 57.00 97 ALA A C 1
ATOM 707 O O . ALA A 1 97 ? -23.353 11.124 60.554 1.00 57.00 97 ALA A O 1
#

Radius of gyration: 31.98 Å; chains: 1; bounding box: 64×24×92 Å

Organism: NCBI:txid2079791

Sequence (97 aa):
MTTLKRNLIMALTLSFLVVACAQVEPSALIVAAVAAVAISALLGSRQAALALVGHEITIGNRAREHRDALSVTPSPQHPDTAGRTRSRAPARQLPAA